Protein AF-A0A7R9VY16-F1 (afdb_monomer)

Solvent-accessible surface area (backbone atoms only — not comparable to full-atom values): 10369 Å² total; per-residue (Å²): 112,53,30,50,48,57,50,34,57,75,67,71,52,94,57,66,56,43,22,39,55,53,86,54,72,42,82,43,50,56,88,48,49,35,37,32,33,41,76,88,66,51,77,33,54,43,66,61,25,30,58,76,68,72,46,71,85,66,55,75,41,74,51,47,51,90,80,44,61,91,64,47,48,46,27,39,50,54,93,53,55,78,45,71,41,63,82,95,63,59,70,49,73,45,72,70,75,88,65,78,93,80,76,85,84,81,79,77,85,83,84,85,81,87,88,83,85,88,82,87,88,86,84,88,83,88,88,87,82,88,78,88,80,85,89,79,89,79,91,84,93,81,92,78,90,83,82,92,80,86,87,132

Structure (mmCIF, N/CA/C/O backbone):
data_AF-A0A7R9VY16-F1
#
_entry.id   AF-A0A7R9VY16-F1
#
loop_
_atom_site.group_PDB
_atom_site.id
_atom_site.type_symbol
_atom_site.label_atom_id
_atom_site.label_alt_id
_atom_site.label_comp_id
_atom_site.label_asym_id
_atom_site.label_entity_id
_atom_site.label_seq_id
_atom_site.pdbx_PDB_ins_code
_atom_site.Cartn_x
_atom_site.Cartn_y
_atom_site.Cartn_z
_atom_site.occupancy
_atom_site.B_iso_or_equiv
_atom_site.auth_seq_id
_atom_site.auth_comp_id
_atom_site.auth_asym_id
_atom_site.auth_atom_id
_atom_site.pdbx_PDB_model_num
ATOM 1 N N . SER A 1 1 ? 14.116 -11.977 -2.727 1.00 79.44 1 SER A N 1
ATOM 2 C CA . SER A 1 1 ? 13.185 -10.830 -2.652 1.00 79.44 1 SER A CA 1
ATOM 3 C C . SER A 1 1 ? 13.727 -9.735 -3.546 1.00 79.44 1 SER A C 1
ATOM 5 O O . SER A 1 1 ? 14.930 -9.515 -3.485 1.00 79.44 1 SER A O 1
ATOM 7 N N . LYS A 1 2 ? 12.895 -9.083 -4.360 1.00 89.44 2 LYS A N 1
ATOM 8 C CA . LYS A 1 2 ? 13.315 -7.907 -5.141 1.00 89.44 2 LYS A CA 1
ATOM 9 C C . LYS A 1 2 ? 13.153 -6.645 -4.289 1.00 89.44 2 LYS A C 1
ATOM 11 O O . LYS A 1 2 ? 12.321 -6.631 -3.374 1.00 89.44 2 LYS A O 1
ATOM 16 N N . THR A 1 3 ? 13.964 -5.623 -4.531 1.00 92.69 3 THR A N 1
ATOM 17 C CA . THR A 1 3 ? 13.747 -4.306 -3.922 1.00 92.69 3 THR A CA 1
ATOM 18 C C . THR A 1 3 ? 12.708 -3.520 -4.712 1.00 92.69 3 THR A C 1
ATOM 20 O O . THR A 1 3 ? 12.410 -3.843 -5.862 1.00 92.69 3 THR A O 1
ATOM 23 N N . ILE A 1 4 ? 12.153 -2.472 -4.104 1.00 90.00 4 ILE A N 1
ATOM 24 C CA . ILE A 1 4 ? 11.266 -1.539 -4.809 1.00 90.00 4 ILE A CA 1
ATOM 25 C C . ILE A 1 4 ? 11.963 -0.948 -6.041 1.00 90.00 4 ILE A C 1
ATOM 27 O O . ILE A 1 4 ? 11.341 -0.860 -7.098 1.00 90.00 4 ILE A O 1
ATOM 31 N N . ARG A 1 5 ? 13.252 -0.598 -5.927 1.00 89.19 5 ARG A N 1
ATOM 32 C CA . ARG A 1 5 ? 14.052 -0.091 -7.050 1.00 89.19 5 ARG A CA 1
ATOM 33 C C . ARG A 1 5 ? 14.112 -1.089 -8.207 1.00 89.19 5 ARG A C 1
ATOM 35 O O . ARG A 1 5 ? 13.845 -0.701 -9.337 1.00 89.19 5 ARG A O 1
ATOM 42 N N . ASP A 1 6 ? 14.400 -2.359 -7.925 1.00 90.69 6 ASP A N 1
ATOM 43 C CA . ASP A 1 6 ? 14.498 -3.395 -8.966 1.00 90.69 6 ASP A CA 1
ATOM 44 C C . ASP A 1 6 ? 13.168 -3.580 -9.703 1.00 90.69 6 ASP A C 1
ATOM 46 O O . ASP A 1 6 ? 13.143 -3.789 -10.913 1.00 90.69 6 ASP A O 1
ATOM 50 N N . ILE A 1 7 ? 12.049 -3.497 -8.973 1.00 89.38 7 ILE A N 1
ATOM 51 C CA . ILE A 1 7 ? 10.715 -3.645 -9.563 1.00 89.38 7 ILE A CA 1
ATOM 52 C C . ILE A 1 7 ? 10.361 -2.416 -10.410 1.00 89.38 7 ILE A C 1
ATOM 54 O O . ILE A 1 7 ? 9.837 -2.571 -11.509 1.00 89.38 7 ILE A O 1
ATOM 58 N N . ALA A 1 8 ? 10.677 -1.207 -9.939 1.00 86.12 8 ALA A N 1
ATOM 59 C CA . ALA A 1 8 ? 10.456 0.026 -10.694 1.00 86.12 8 ALA A CA 1
ATOM 60 C C . ALA A 1 8 ? 11.260 0.058 -12.008 1.00 86.12 8 ALA A C 1
ATOM 62 O O . ALA A 1 8 ? 10.713 0.415 -13.051 1.00 86.12 8 ALA A O 1
ATOM 63 N N . LEU A 1 9 ? 12.527 -0.376 -11.969 1.00 87.38 9 LEU A N 1
ATOM 64 C CA . LEU A 1 9 ? 13.374 -0.502 -13.159 1.00 87.38 9 LEU A CA 1
ATOM 65 C C . LEU A 1 9 ? 12.824 -1.546 -14.137 1.00 87.38 9 LEU A C 1
ATOM 67 O O . LEU A 1 9 ? 12.724 -1.268 -15.328 1.00 87.38 9 LEU A O 1
ATOM 71 N N . ALA A 1 10 ? 12.397 -2.711 -13.642 1.00 87.88 10 ALA A N 1
ATOM 72 C CA . ALA A 1 10 ? 11.794 -3.750 -14.479 1.00 87.88 10 ALA A CA 1
ATOM 73 C C . ALA A 1 10 ? 10.470 -3.308 -15.130 1.00 87.88 10 ALA A C 1
ATOM 75 O O . ALA A 1 10 ? 10.126 -3.790 -16.204 1.00 87.88 10 ALA A O 1
ATOM 76 N N . ALA A 1 11 ? 9.737 -2.385 -14.501 1.00 85.12 11 ALA A N 1
ATOM 77 C CA . ALA A 1 11 ? 8.520 -1.790 -15.052 1.00 85.12 11 ALA A CA 1
ATOM 78 C C . ALA A 1 11 ? 8.791 -0.614 -16.018 1.00 85.12 11 ALA A C 1
ATOM 80 O O . ALA A 1 11 ? 7.838 -0.025 -16.530 1.00 85.12 11 ALA A O 1
ATOM 81 N N . ASN A 1 12 ? 10.063 -0.264 -16.247 1.00 84.19 12 ASN A N 1
ATOM 82 C CA . ASN A 1 12 ? 10.518 0.872 -17.048 1.00 84.19 12 ASN A CA 1
ATOM 83 C C . ASN A 1 12 ? 9.878 2.208 -16.630 1.00 84.19 12 ASN A C 1
ATOM 85 O O . ASN A 1 12 ? 9.282 2.926 -17.434 1.00 84.19 12 ASN A O 1
ATOM 89 N N . VAL A 1 13 ? 9.952 2.528 -15.334 1.00 77.38 13 VAL A N 1
ATOM 90 C CA . VAL A 1 13 ? 9.367 3.760 -14.800 1.00 77.38 13 VAL A CA 1
ATOM 91 C C . VAL A 1 13 ? 10.377 4.525 -13.941 1.00 77.38 13 VAL A C 1
ATOM 93 O O . VAL A 1 13 ? 10.748 4.088 -12.853 1.00 77.38 13 VAL A O 1
ATOM 96 N N . ALA A 1 14 ? 10.809 5.689 -14.434 1.00 64.25 14 ALA A N 1
ATOM 97 C CA . ALA A 1 14 ? 11.942 6.444 -13.890 1.00 64.25 14 ALA A CA 1
ATOM 98 C C . ALA A 1 14 ? 11.626 7.300 -12.644 1.00 64.25 14 ALA A C 1
ATOM 100 O O . ALA A 1 14 ? 12.517 7.543 -11.834 1.00 64.25 14 ALA A O 1
ATOM 101 N N . TYR A 1 15 ? 10.370 7.722 -12.452 1.00 64.12 15 TYR A N 1
ATOM 102 C CA . TYR A 1 15 ? 9.958 8.595 -11.344 1.00 64.12 15 TYR A CA 1
ATOM 103 C C . TYR A 1 15 ? 8.648 8.102 -10.745 1.00 64.12 15 TYR A C 1
ATOM 105 O O . TYR A 1 15 ? 7.587 8.166 -11.371 1.00 64.12 15 TYR A O 1
ATOM 113 N N . LEU A 1 16 ? 8.737 7.548 -9.538 1.00 77.94 16 LEU A N 1
ATOM 114 C CA . LEU A 1 16 ? 7.621 6.876 -8.894 1.00 77.94 16 LEU A CA 1
ATOM 115 C C . LEU A 1 16 ? 7.549 7.207 -7.419 1.00 77.94 16 LEU A C 1
ATOM 117 O O . LEU A 1 16 ? 8.560 7.231 -6.723 1.00 77.94 16 LEU A O 1
ATOM 121 N N . THR A 1 17 ? 6.320 7.338 -6.934 1.00 89.25 17 THR A N 1
ATOM 122 C CA . THR A 1 17 ? 6.037 7.144 -5.513 1.00 89.25 17 THR A CA 1
ATOM 123 C C . THR A 1 17 ? 5.578 5.697 -5.321 1.00 89.25 17 THR A C 1
ATOM 125 O O . THR A 1 17 ? 4.470 5.357 -5.748 1.00 89.25 17 THR A O 1
ATOM 128 N N . PRO A 1 18 ? 6.424 4.814 -4.760 1.00 92.56 18 PRO A N 1
ATOM 129 C CA . PRO A 1 18 ? 6.081 3.416 -4.552 1.00 92.56 18 PRO A CA 1
ATOM 130 C C . PRO A 1 18 ? 5.277 3.223 -3.266 1.00 92.56 18 PRO A C 1
ATOM 132 O O . PRO A 1 18 ? 5.600 3.787 -2.219 1.00 92.56 18 PRO A O 1
ATOM 135 N N . TYR A 1 19 ? 4.287 2.342 -3.324 1.00 95.31 19 TYR A N 1
ATOM 136 C CA . TYR A 1 19 ? 3.506 1.893 -2.180 1.00 95.31 19 TYR A CA 1
ATOM 137 C C . TYR A 1 19 ? 3.537 0.366 -2.133 1.00 95.31 19 TYR A C 1
ATOM 139 O O . TYR A 1 19 ? 3.395 -0.287 -3.165 1.00 95.31 19 TYR A O 1
ATOM 147 N N . TYR A 1 20 ? 3.727 -0.226 -0.958 1.00 95.12 20 TYR A N 1
ATOM 148 C CA . TYR A 1 20 ? 3.700 -1.685 -0.792 1.00 95.12 20 TYR A CA 1
ATOM 149 C C . TYR A 1 20 ? 2.471 -2.119 -0.009 1.00 95.12 20 TYR A C 1
ATOM 151 O O . TYR A 1 20 ? 2.018 -1.402 0.884 1.00 95.12 20 TYR A O 1
ATOM 159 N N . LEU A 1 21 ? 1.971 -3.311 -0.330 1.00 95.69 21 LEU A N 1
ATOM 160 C CA . LEU A 1 21 ? 0.875 -3.938 0.394 1.00 95.69 21 LEU A CA 1
ATOM 161 C C . LEU A 1 21 ? 1.288 -4.244 1.841 1.00 95.69 21 LEU A C 1
ATOM 163 O O . LEU A 1 21 ? 2.342 -4.837 2.101 1.00 95.69 21 LEU A O 1
ATOM 167 N N . VAL A 1 22 ? 0.437 -3.859 2.786 1.00 95.44 22 VAL A N 1
ATOM 168 C CA . VAL A 1 22 ? 0.602 -4.149 4.209 1.00 95.44 22 VAL A CA 1
ATOM 169 C C . VAL A 1 22 ? 0.153 -5.585 4.472 1.00 95.44 22 VAL A C 1
ATOM 171 O O . VAL A 1 22 ? -1.025 -5.863 4.633 1.00 95.44 22 VAL A O 1
ATOM 174 N N . VAL A 1 23 ? 1.108 -6.515 4.511 1.00 93.88 23 VAL A N 1
ATOM 175 C CA . VAL A 1 23 ? 0.850 -7.951 4.769 1.00 93.88 23 VAL A CA 1
ATOM 176 C C . VAL A 1 23 ? 0.991 -8.346 6.242 1.00 93.88 23 VAL A C 1
ATOM 178 O O . VAL A 1 23 ? 0.611 -9.438 6.652 1.00 93.88 23 VAL A O 1
ATOM 181 N N . LYS A 1 24 ? 1.590 -7.474 7.052 1.00 93.38 24 LYS A N 1
ATOM 182 C CA . LYS A 1 24 ? 1.775 -7.645 8.497 1.00 93.38 24 LYS A CA 1
ATOM 183 C C . LYS A 1 24 ? 1.495 -6.317 9.178 1.00 93.38 24 LYS A C 1
ATOM 185 O O . LYS A 1 24 ? 1.589 -5.273 8.537 1.00 93.38 24 LYS A O 1
ATOM 190 N N . LYS A 1 25 ? 1.212 -6.363 10.480 1.00 95.94 25 LYS A N 1
ATOM 191 C CA . LYS A 1 25 ? 1.011 -5.162 11.289 1.00 95.94 25 LYS A CA 1
ATOM 192 C C . LYS A 1 25 ? 2.181 -4.192 11.123 1.00 95.94 25 LYS A C 1
ATOM 194 O O . LYS A 1 25 ? 3.335 -4.564 11.340 1.00 95.94 25 LYS A O 1
ATOM 199 N N . GLU A 1 26 ? 1.880 -2.951 10.758 1.00 94.50 26 GLU A N 1
ATOM 200 C CA . GLU A 1 26 ? 2.883 -1.926 10.483 1.00 94.50 26 GLU A CA 1
ATOM 201 C C . GLU A 1 26 ? 2.572 -0.620 11.221 1.00 94.50 26 GLU A C 1
ATOM 203 O O . GLU A 1 26 ? 1.417 -0.219 11.351 1.00 94.50 26 GLU A O 1
ATOM 208 N N . ASN A 1 27 ? 3.618 0.055 11.708 1.00 95.50 27 ASN A N 1
ATOM 209 C CA . ASN A 1 27 ? 3.519 1.408 12.247 1.00 95.50 27 ASN A CA 1
ATOM 210 C C . ASN A 1 27 ? 3.753 2.438 11.138 1.00 95.50 27 ASN A C 1
ATOM 212 O O . ASN A 1 27 ? 4.824 2.494 10.529 1.00 95.50 27 ASN A O 1
ATOM 216 N N . VAL A 1 28 ? 2.756 3.285 10.918 1.00 94.88 28 VAL A N 1
ATOM 217 C CA . VAL A 1 28 ? 2.723 4.294 9.865 1.00 94.88 28 VAL A CA 1
ATOM 218 C C . VAL A 1 28 ? 2.776 5.682 10.499 1.00 94.88 28 VAL A C 1
ATOM 220 O O . VAL A 1 28 ? 2.013 6.014 11.405 1.00 94.88 28 VAL A O 1
ATOM 223 N N . SER A 1 29 ? 3.724 6.495 10.035 1.00 94.31 29 SER A N 1
ATOM 224 C CA . SER A 1 29 ? 3.849 7.899 10.437 1.00 94.31 29 SER A CA 1
ATOM 225 C C . SER A 1 29 ? 2.775 8.752 9.760 1.00 94.31 29 SER A C 1
ATOM 227 O O . SER A 1 29 ? 2.340 8.441 8.654 1.00 94.31 29 SER A O 1
ATOM 229 N N . GLU A 1 30 ? 2.395 9.875 10.365 1.00 92.88 30 GLU A N 1
ATOM 230 C CA . GLU A 1 30 ? 1.529 10.887 9.742 1.00 92.88 30 GLU A CA 1
ATOM 231 C C . GLU A 1 30 ? 2.049 11.389 8.388 1.00 92.88 30 GLU A C 1
ATOM 233 O O . GLU A 1 30 ? 1.262 11.671 7.496 1.00 92.88 30 GLU A O 1
ATOM 238 N N . LYS A 1 31 ? 3.374 11.414 8.207 1.00 92.62 31 LYS A N 1
ATOM 239 C CA . LYS A 1 31 ? 4.019 11.884 6.972 1.00 92.62 31 LYS A CA 1
ATOM 240 C C . LYS A 1 31 ? 3.905 10.902 5.809 1.00 92.62 31 LYS A C 1
ATOM 242 O O . LYS A 1 31 ? 4.189 11.273 4.677 1.00 92.62 31 LYS A O 1
ATOM 247 N N . LYS A 1 32 ? 3.580 9.637 6.091 1.00 94.06 32 LYS A N 1
ATOM 248 C CA . LYS A 1 32 ? 3.421 8.624 5.052 1.00 94.06 32 LYS A CA 1
ATOM 249 C C . LYS A 1 32 ? 2.004 8.664 4.513 1.00 94.06 32 LYS A C 1
ATOM 251 O O . LYS A 1 32 ? 1.032 8.667 5.278 1.00 94.06 32 LYS A O 1
ATOM 256 N N . ASP A 1 33 ? 1.922 8.613 3.198 1.00 94.94 33 ASP A N 1
ATOM 257 C CA . ASP A 1 33 ? 0.666 8.451 2.502 1.00 94.94 33 ASP A CA 1
ATOM 258 C C . ASP A 1 33 ? 0.187 6.989 2.542 1.00 94.94 33 ASP A C 1
ATOM 260 O O . ASP A 1 33 ? 0.986 6.043 2.581 1.00 94.94 33 ASP A O 1
ATOM 264 N N . VAL A 1 34 ? -1.133 6.818 2.571 1.00 96.25 34 VAL A N 1
ATOM 265 C CA . VAL A 1 34 ? -1.818 5.524 2.654 1.00 96.25 34 VAL A CA 1
ATOM 266 C C . VAL A 1 34 ? -2.816 5.456 1.514 1.00 96.25 34 VAL A C 1
ATOM 268 O O . VAL A 1 34 ? -3.521 6.427 1.247 1.00 96.25 34 VAL A O 1
ATOM 271 N N . VAL A 1 35 ? -2.869 4.309 0.851 1.00 97.50 35 VAL A N 1
ATOM 272 C CA . VAL A 1 35 ? -3.826 4.029 -0.214 1.00 97.50 35 VAL A CA 1
ATOM 273 C C . VAL A 1 35 ? -4.616 2.789 0.167 1.00 97.50 35 VAL A C 1
ATOM 275 O O . VAL A 1 35 ? -4.042 1.786 0.582 1.00 97.50 35 VAL A O 1
ATOM 278 N N . VAL A 1 36 ? -5.928 2.860 0.018 1.00 97.38 36 VAL A N 1
ATOM 279 C CA . VAL A 1 36 ? -6.843 1.735 0.178 1.00 97.38 36 VA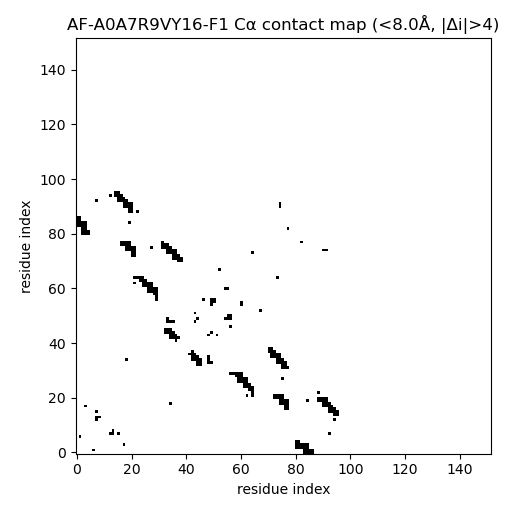L A CA 1
ATOM 280 C C . VAL A 1 36 ? -7.436 1.430 -1.187 1.00 97.38 36 VAL A C 1
ATOM 282 O O . VAL A 1 36 ? -7.879 2.343 -1.881 1.00 97.38 36 VAL A O 1
ATOM 285 N N . VAL A 1 37 ? -7.423 0.157 -1.563 1.00 97.12 37 VAL A N 1
ATOM 286 C CA . VAL A 1 37 ? -8.058 -0.348 -2.780 1.00 97.12 37 VAL A CA 1
ATOM 287 C C . VAL A 1 37 ? -9.139 -1.326 -2.359 1.00 97.12 37 VAL A C 1
ATOM 289 O O . VAL A 1 37 ? -8.845 -2.314 -1.686 1.00 97.12 37 VAL A O 1
ATOM 292 N N . THR A 1 38 ? -10.376 -1.019 -2.723 1.00 95.94 38 THR A N 1
ATOM 293 C CA . THR A 1 38 ? -11.531 -1.903 -2.510 1.00 95.94 38 THR A CA 1
ATOM 294 C C . THR A 1 38 ? -11.581 -2.997 -3.582 1.00 95.94 38 THR A C 1
ATOM 296 O O . THR A 1 38 ? -10.910 -2.899 -4.612 1.00 95.94 38 THR A O 1
ATOM 299 N N . ASP A 1 39 ? -12.387 -4.026 -3.351 1.00 93.44 39 ASP A N 1
ATOM 300 C CA . ASP A 1 39 ? -12.749 -5.075 -4.314 1.00 93.44 39 ASP A CA 1
ATOM 301 C C . ASP A 1 39 ? -13.205 -4.534 -5.672 1.00 93.44 39 ASP A C 1
ATOM 303 O O . ASP A 1 39 ? -12.780 -5.020 -6.718 1.00 93.44 39 ASP A O 1
ATOM 307 N N . ASN A 1 40 ? -13.997 -3.465 -5.647 1.00 92.88 40 ASN A N 1
ATOM 308 C CA . ASN A 1 40 ? -14.530 -2.789 -6.824 1.00 92.88 40 ASN A CA 1
ATOM 309 C C . ASN A 1 40 ? -13.461 -1.999 -7.604 1.00 92.88 40 ASN A C 1
ATOM 311 O O . ASN A 1 40 ? -13.756 -1.367 -8.615 1.00 92.88 40 ASN A O 1
ATOM 315 N N . GLY A 1 41 ? -12.211 -1.990 -7.128 1.00 92.62 41 GLY A N 1
ATOM 316 C CA . GLY A 1 41 ? -11.108 -1.251 -7.734 1.00 92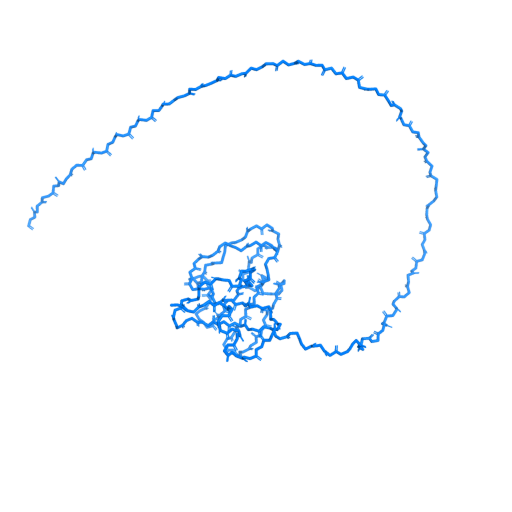.62 41 GLY A CA 1
ATOM 317 C C . GLY A 1 41 ? -11.089 0.238 -7.386 1.00 92.62 41 GLY A C 1
ATOM 318 O O . GLY A 1 41 ? -10.261 0.973 -7.923 1.00 92.62 41 GLY A O 1
ATOM 319 N N . THR A 1 42 ? -11.952 0.705 -6.476 1.00 95.19 42 THR A N 1
ATOM 320 C CA . THR A 1 42 ? -11.960 2.106 -6.031 1.00 95.19 42 THR A CA 1
ATOM 321 C C . THR A 1 42 ? -10.746 2.394 -5.156 1.00 95.19 42 THR A C 1
ATOM 323 O O . THR A 1 42 ? -10.471 1.662 -4.200 1.00 95.19 42 THR A O 1
ATOM 326 N N . PHE A 1 43 ? -10.051 3.492 -5.464 1.00 95.88 43 PHE A N 1
ATOM 327 C CA . PHE A 1 43 ? -8.885 3.969 -4.727 1.00 95.88 43 PHE A CA 1
ATOM 328 C C . PHE A 1 43 ? -9.269 5.098 -3.768 1.00 95.88 43 PHE A C 1
ATOM 330 O O . PHE A 1 43 ? -9.707 6.166 -4.193 1.00 95.88 43 PHE A O 1
ATOM 337 N N . HIS A 1 44 ? -9.001 4.910 -2.479 1.00 95.81 44 HIS A N 1
ATOM 338 C CA . HIS A 1 44 ? -8.959 5.995 -1.502 1.00 95.81 44 HIS A CA 1
ATOM 339 C C . HIS A 1 44 ? -7.501 6.298 -1.172 1.00 95.81 44 HIS A C 1
ATOM 341 O O . HIS A 1 44 ? -6.707 5.383 -0.971 1.00 95.81 44 HIS A O 1
ATOM 347 N N . GLN A 1 45 ? -7.131 7.573 -1.086 1.00 95.44 45 GLN A N 1
ATOM 348 C CA . GLN A 1 45 ? -5.763 7.993 -0.781 1.00 95.44 45 GLN A CA 1
ATOM 349 C C . GLN A 1 45 ? -5.748 9.044 0.329 1.00 95.44 45 GLN A C 1
ATOM 351 O O . GLN A 1 45 ? -6.664 9.856 0.424 1.00 95.44 45 GLN A O 1
ATOM 356 N N . GLY A 1 46 ? -4.690 9.070 1.140 1.00 93.81 46 GLY A N 1
ATOM 357 C CA . GLY A 1 46 ? -4.412 10.163 2.064 1.00 93.81 46 GLY A CA 1
ATOM 358 C C . GLY A 1 46 ? -5.426 10.214 3.199 1.00 93.81 46 GLY A C 1
ATOM 359 O O . GLY A 1 46 ? -5.637 9.217 3.891 1.00 93.81 46 GLY A O 1
ATOM 360 N N . LYS A 1 47 ? -6.053 11.378 3.410 1.00 94.12 47 LYS A N 1
ATOM 361 C CA . LYS A 1 47 ? -7.059 11.550 4.468 1.00 94.12 47 LYS A CA 1
ATOM 362 C C . LYS A 1 47 ? -8.266 10.607 4.280 1.00 94.12 47 LYS A C 1
ATOM 364 O O . LYS A 1 47 ? -8.522 9.859 5.216 1.00 94.12 47 LYS A O 1
ATOM 369 N N . PRO A 1 48 ? -8.922 10.528 3.104 1.00 95.44 48 PRO A N 1
ATOM 370 C CA . PRO A 1 48 ? -9.972 9.536 2.847 1.00 95.44 48 PRO A CA 1
ATOM 371 C C . PRO A 1 48 ? -9.584 8.090 3.180 1.00 95.44 48 PRO A C 1
ATOM 373 O O . PRO A 1 48 ? -10.370 7.370 3.783 1.00 95.44 48 PRO A O 1
ATOM 376 N N . ALA A 1 49 ? -8.363 7.664 2.839 1.00 96.00 49 ALA A N 1
ATOM 377 C CA . ALA A 1 49 ? -7.879 6.318 3.163 1.00 96.00 49 ALA A CA 1
ATOM 378 C C . ALA A 1 49 ? -7.712 6.103 4.674 1.00 96.00 49 ALA A C 1
ATOM 380 O O . ALA A 1 49 ? -8.014 5.031 5.194 1.00 96.00 49 ALA A O 1
ATOM 381 N N . ARG A 1 50 ? -7.219 7.122 5.389 1.00 95.38 50 ARG A N 1
ATOM 382 C CA . ARG A 1 50 ? -7.089 7.079 6.850 1.00 95.38 50 ARG A CA 1
ATOM 383 C C . ARG A 1 50 ? -8.448 7.040 7.530 1.00 95.38 50 ARG A C 1
ATOM 385 O O . ARG A 1 50 ? -8.616 6.230 8.434 1.00 95.38 50 ARG A O 1
ATOM 392 N N . ASP A 1 51 ? -9.389 7.857 7.071 1.00 94.62 51 ASP A N 1
ATOM 393 C CA . ASP A 1 51 ? -10.754 7.892 7.593 1.00 94.62 51 ASP A CA 1
ATOM 394 C C . ASP A 1 51 ? -11.454 6.541 7.356 1.00 94.62 51 ASP A C 1
ATOM 396 O O . ASP A 1 51 ? -12.029 5.988 8.289 1.00 94.62 51 ASP A O 1
ATOM 400 N N . PHE A 1 52 ? -11.305 5.954 6.159 1.00 94.25 52 PHE A N 1
ATOM 401 C CA . PHE A 1 52 ? -11.830 4.623 5.819 1.00 94.25 52 PHE A CA 1
ATOM 402 C C . PHE A 1 52 ? -11.324 3.530 6.772 1.00 94.25 52 PHE A C 1
ATOM 404 O O . PHE A 1 52 ? -12.062 2.632 7.159 1.00 94.25 52 PHE A O 1
ATOM 411 N N . LEU A 1 53 ? -10.057 3.618 7.180 1.00 94.25 53 LEU A N 1
ATOM 412 C CA . LEU A 1 53 ? -9.427 2.673 8.103 1.00 94.25 53 LEU A CA 1
ATOM 413 C C . LEU A 1 53 ? -9.621 3.042 9.588 1.00 94.25 53 LEU A C 1
ATOM 415 O O . LEU A 1 53 ? -9.050 2.377 10.454 1.00 94.25 53 LEU A O 1
ATOM 419 N N . GLY A 1 54 ? -10.351 4.119 9.905 1.00 93.62 54 GLY A N 1
ATOM 420 C CA . GLY A 1 54 ? -10.515 4.615 11.276 1.00 93.62 54 GLY A CA 1
ATOM 421 C C . GLY A 1 54 ? -9.204 5.071 11.935 1.00 93.62 54 GLY A C 1
ATOM 422 O O . GLY A 1 54 ? -9.046 5.001 13.155 1.00 93.62 54 GLY A O 1
ATOM 423 N N . LEU A 1 55 ? -8.218 5.497 11.141 1.00 92.75 55 LEU A N 1
ATOM 424 C CA . LEU A 1 55 ? -6.898 5.906 11.619 1.00 92.75 55 LEU A CA 1
ATOM 425 C C . LEU A 1 55 ? -6.887 7.379 12.032 1.00 92.75 55 LEU A C 1
ATOM 427 O O . LEU A 1 55 ? -7.512 8.237 11.416 1.00 92.75 55 LEU A O 1
ATOM 431 N N . LYS A 1 56 ? -6.068 7.702 13.036 1.00 90.62 56 LYS A N 1
ATOM 432 C CA . LYS A 1 56 ? -5.852 9.090 13.460 1.00 90.62 56 LYS A CA 1
ATOM 433 C C . LYS A 1 56 ? -5.168 9.905 12.354 1.00 90.62 56 LYS A C 1
ATOM 435 O O . LYS A 1 56 ? -4.188 9.467 11.742 1.00 90.62 56 LYS A O 1
ATOM 440 N N . SER A 1 57 ? -5.630 11.139 12.164 1.00 85.50 57 SER A N 1
ATOM 441 C CA . SER A 1 57 ? -5.050 12.080 11.194 1.00 85.50 57 SER A CA 1
ATOM 442 C C . SER A 1 57 ? -3.657 12.575 11.591 1.00 85.50 57 SER A C 1
ATOM 444 O O . SER A 1 57 ? -2.878 12.946 10.719 1.00 85.50 57 SER A O 1
ATOM 446 N N . LYS A 1 58 ? -3.335 12.573 12.892 1.00 88.69 58 LYS A N 1
ATOM 447 C CA . LYS A 1 58 ? -2.055 13.038 13.449 1.00 88.69 58 LYS A CA 1
ATOM 448 C C . LYS A 1 58 ? -1.363 11.941 14.254 1.00 88.69 58 LYS A C 1
ATOM 450 O O . LYS A 1 58 ? -2.021 11.102 14.872 1.00 88.69 58 LYS A O 1
ATOM 455 N N . GLY A 1 59 ? -0.035 11.996 14.285 1.00 91.12 59 GLY A N 1
ATOM 456 C CA . GLY A 1 59 ? 0.817 11.072 15.024 1.00 91.12 59 GLY A CA 1
ATOM 457 C C . GLY A 1 59 ? 1.061 9.734 14.321 1.00 91.12 59 GLY A C 1
ATOM 458 O O . GLY A 1 59 ? 0.737 9.524 13.150 1.00 91.12 59 GLY A O 1
ATOM 459 N N . LYS A 1 60 ? 1.698 8.814 15.052 1.00 92.81 60 LYS A N 1
ATOM 460 C CA . LYS A 1 60 ? 1.940 7.443 14.585 1.00 92.81 60 LYS A CA 1
ATOM 461 C C . LYS A 1 60 ? 0.675 6.614 14.792 1.00 92.81 60 LYS A C 1
ATOM 463 O O . LYS A 1 60 ? 0.091 6.641 15.872 1.00 92.81 60 LYS A O 1
ATOM 468 N N . THR A 1 61 ? 0.294 5.852 13.778 1.00 94.75 61 THR A N 1
ATOM 469 C CA . THR A 1 61 ? -0.817 4.899 13.847 1.00 94.75 61 THR A CA 1
ATOM 470 C C . THR A 1 61 ? -0.339 3.513 13.437 1.00 94.75 61 THR A C 1
ATOM 472 O O . THR A 1 61 ? 0.666 3.386 12.738 1.00 94.75 61 THR A O 1
ATOM 475 N N . SER A 1 62 ? -1.038 2.469 13.873 1.00 95.94 62 SER A N 1
ATOM 476 C CA . SER A 1 62 ? -0.739 1.101 13.459 1.00 95.94 62 SER A CA 1
ATOM 477 C C . SER A 1 62 ? -1.840 0.589 12.546 1.00 95.94 62 SER A C 1
ATOM 479 O O . SER A 1 62 ? -3.015 0.669 12.892 1.00 95.94 62 SER A O 1
ATOM 481 N N . ILE A 1 63 ? -1.442 0.056 11.395 1.00 96.12 63 ILE A N 1
ATOM 482 C CA . ILE A 1 63 ? -2.328 -0.653 10.477 1.00 96.12 63 ILE A CA 1
ATOM 483 C C . ILE A 1 63 ? -2.132 -2.138 10.740 1.00 96.12 63 ILE A C 1
ATOM 485 O O . ILE A 1 63 ? -1.013 -2.642 10.627 1.00 96.12 63 ILE A O 1
ATOM 489 N N . ASP A 1 64 ? -3.207 -2.823 11.112 1.00 95.44 64 ASP A N 1
ATOM 490 C CA . ASP A 1 64 ? -3.226 -4.271 11.268 1.00 95.44 64 ASP A CA 1
ATOM 491 C C . ASP A 1 64 ? -4.097 -4.863 10.157 1.00 95.44 64 ASP A C 1
ATOM 493 O O . ASP A 1 64 ? -5.311 -4.658 10.193 1.00 95.44 64 ASP A O 1
ATOM 497 N N . PRO A 1 65 ? -3.518 -5.566 9.167 1.00 92.62 65 PRO A N 1
ATOM 498 C CA . PRO A 1 65 ? -4.291 -6.104 8.053 1.00 92.62 65 PRO A CA 1
ATOM 499 C C . PRO A 1 65 ? -5.357 -7.106 8.508 1.00 92.62 65 PRO A C 1
ATOM 501 O O . PRO A 1 65 ? -6.355 -7.253 7.826 1.00 92.62 65 PRO A O 1
ATOM 504 N N . LYS A 1 66 ? -5.213 -7.723 9.692 1.00 93.75 66 LYS A N 1
ATOM 505 C CA . LYS A 1 66 ? -6.230 -8.625 10.262 1.00 93.75 66 LYS A CA 1
ATOM 506 C C . LYS A 1 66 ? -7.509 -7.919 10.724 1.00 93.75 66 LYS A C 1
ATOM 508 O O . LYS A 1 66 ? -8.478 -8.584 11.061 1.00 93.75 66 LYS A O 1
ATOM 513 N N . LYS A 1 67 ? -7.477 -6.590 10.855 1.00 92.69 67 LYS A N 1
ATOM 514 C CA . LYS A 1 67 ? -8.630 -5.765 11.254 1.00 92.69 67 LYS A CA 1
ATOM 515 C C . LYS A 1 67 ? -9.284 -5.060 10.070 1.00 92.69 67 LYS A C 1
ATOM 517 O O . LYS A 1 67 ? -10.243 -4.320 10.260 1.00 92.69 67 LYS A O 1
ATOM 522 N N . VAL A 1 68 ? -8.716 -5.226 8.883 1.00 93.00 68 VAL A N 1
ATOM 523 C CA . VAL A 1 68 ? -9.246 -4.690 7.636 1.00 93.00 68 VAL A CA 1
ATOM 524 C C . VAL A 1 68 ? -10.086 -5.792 6.996 1.00 93.00 68 VAL A C 1
ATOM 526 O O . VAL A 1 68 ? -9.775 -6.965 7.176 1.00 93.00 68 VAL A O 1
ATOM 529 N N . ALA A 1 69 ? -11.158 -5.425 6.293 1.00 92.31 69 ALA A N 1
ATOM 530 C CA . ALA A 1 69 ? -11.949 -6.391 5.534 1.00 92.31 69 ALA A CA 1
ATOM 531 C C . ALA A 1 69 ? -11.062 -7.141 4.523 1.00 92.31 69 ALA A C 1
ATOM 533 O O . ALA A 1 69 ? -10.188 -6.529 3.907 1.00 92.31 69 ALA A O 1
ATOM 534 N N . ASP A 1 70 ? -11.301 -8.441 4.341 1.00 89.69 70 ASP A N 1
ATOM 535 C CA . ASP A 1 70 ? -10.454 -9.315 3.511 1.00 89.69 70 ASP A CA 1
ATOM 536 C C . ASP A 1 70 ? -10.389 -8.865 2.040 1.00 89.69 70 ASP A C 1
ATOM 538 O O . ASP A 1 70 ? -9.367 -9.014 1.365 1.00 89.69 70 ASP A O 1
ATOM 542 N N . ASP A 1 71 ? -11.457 -8.221 1.578 1.00 93.00 71 ASP A N 1
ATOM 543 C CA . ASP A 1 71 ? -11.620 -7.700 0.222 1.00 93.00 71 ASP A CA 1
ATOM 544 C C . ASP A 1 71 ? -10.937 -6.339 -0.002 1.00 93.00 71 ASP A C 1
ATOM 546 O O . ASP A 1 71 ? -10.928 -5.790 -1.106 1.00 93.00 71 ASP A O 1
ATOM 550 N N . VAL A 1 72 ? -10.331 -5.775 1.046 1.00 95.56 72 VAL A N 1
ATOM 551 C CA . VAL A 1 72 ? -9.711 -4.454 1.021 1.00 95.56 72 VAL A CA 1
ATOM 552 C C . VAL A 1 72 ? -8.194 -4.570 1.134 1.00 95.56 72 VAL A C 1
ATOM 554 O O . VAL A 1 72 ? -7.628 -5.081 2.099 1.00 95.56 72 VAL A O 1
ATOM 557 N N . LYS A 1 73 ? -7.492 -3.998 0.155 1.00 96.44 73 LYS A N 1
ATOM 558 C CA . LYS A 1 73 ? -6.027 -3.978 0.109 1.00 96.44 73 LYS A CA 1
ATOM 559 C C . LYS A 1 73 ? -5.502 -2.632 0.583 1.00 96.44 73 LYS A C 1
ATOM 561 O O . LYS A 1 73 ? -5.822 -1.590 0.013 1.00 96.44 73 LYS A O 1
ATOM 566 N N . VAL A 1 74 ? -4.632 -2.653 1.590 1.00 97.06 74 VAL A N 1
ATOM 567 C CA . VAL A 1 74 ? -4.016 -1.439 2.145 1.00 97.06 74 VAL A CA 1
ATOM 568 C C . VAL A 1 74 ? -2.562 -1.334 1.726 1.00 97.06 74 VAL A C 1
ATOM 570 O O . VAL A 1 74 ? -1.756 -2.228 1.978 1.00 97.06 74 VAL A O 1
ATOM 573 N N . PHE A 1 75 ? -2.204 -0.201 1.139 1.00 97.06 75 PHE A N 1
ATOM 574 C CA . PHE A 1 75 ? -0.862 0.105 0.681 1.00 97.06 75 PHE A CA 1
ATOM 575 C C . PHE A 1 75 ? -0.296 1.306 1.433 1.00 97.06 75 PHE A C 1
ATOM 577 O O . PHE A 1 75 ? -0.977 2.306 1.658 1.00 97.06 75 PHE A O 1
ATOM 584 N N . VAL A 1 76 ? 0.981 1.227 1.795 1.00 96.50 76 VAL A N 1
ATOM 585 C CA . VAL A 1 76 ? 1.696 2.303 2.493 1.00 96.50 76 VAL A CA 1
ATOM 586 C C . VAL A 1 76 ? 2.835 2.800 1.623 1.00 96.50 76 VAL A C 1
ATOM 588 O O . VAL A 1 76 ? 3.584 2.004 1.052 1.00 96.50 76 VAL A O 1
ATOM 591 N N . GLN A 1 77 ? 2.986 4.122 1.549 1.00 95.69 77 GLN A N 1
ATOM 592 C CA . GLN A 1 77 ? 4.086 4.755 0.837 1.00 95.69 77 GLN A CA 1
ATOM 593 C C . GLN A 1 77 ? 5.435 4.301 1.408 1.00 95.69 77 GLN A C 1
ATOM 595 O O . GLN A 1 77 ? 5.712 4.421 2.611 1.00 95.69 77 GLN A O 1
ATOM 600 N N . SER A 1 78 ? 6.318 3.827 0.531 1.00 93.44 78 SER A N 1
ATOM 601 C CA . SER A 1 78 ? 7.714 3.608 0.888 1.00 93.44 78 SER A CA 1
ATOM 602 C C . SER A 1 78 ? 8.5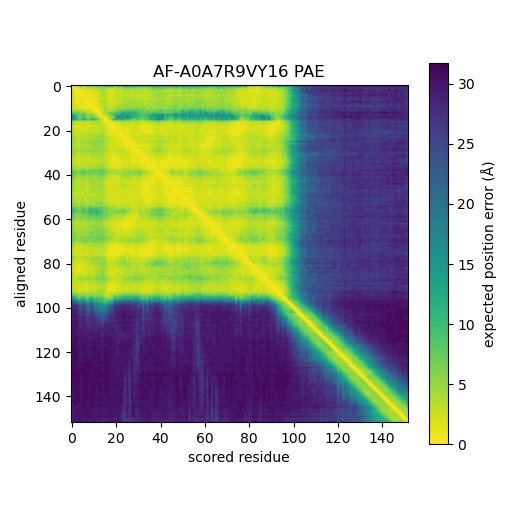11 4.889 0.711 1.00 93.44 78 SER A C 1
ATOM 604 O O . SER A 1 78 ? 8.506 5.500 -0.351 1.00 93.44 78 SER A O 1
ATOM 606 N N . THR A 1 79 ? 9.269 5.244 1.742 1.00 90.38 79 THR A N 1
ATOM 607 C CA . THR A 1 79 ? 10.304 6.283 1.679 1.00 90.38 79 THR A CA 1
ATOM 608 C C . THR A 1 79 ? 11.690 5.699 1.384 1.00 90.38 79 THR A C 1
ATOM 610 O O . THR A 1 79 ? 12.664 6.438 1.303 1.00 90.38 79 THR A O 1
ATOM 613 N N . SER A 1 80 ? 11.806 4.370 1.251 1.00 89.75 80 SER A N 1
ATOM 614 C CA . SER A 1 80 ? 13.069 3.674 0.991 1.00 89.75 80 SER A CA 1
ATOM 615 C C . SER A 1 80 ? 12.994 2.866 -0.300 1.00 89.75 80 SER A C 1
ATOM 617 O O . SER A 1 80 ? 12.175 1.952 -0.432 1.00 89.75 80 SER A O 1
ATOM 619 N N . HIS A 1 81 ? 13.897 3.173 -1.228 1.00 86.25 81 HIS A N 1
ATOM 620 C CA . HIS A 1 81 ? 14.053 2.474 -2.505 1.00 86.25 81 HIS A CA 1
ATOM 621 C C . HIS A 1 81 ? 14.597 1.044 -2.331 1.00 86.25 81 HIS A C 1
ATOM 623 O O . HIS A 1 81 ? 14.244 0.142 -3.090 1.00 86.25 81 HIS A O 1
ATOM 629 N N . ASN A 1 82 ? 15.400 0.813 -1.287 1.00 90.19 82 ASN A N 1
ATOM 630 C CA . ASN A 1 82 ? 16.045 -0.474 -1.006 1.00 90.19 82 ASN A CA 1
ATOM 631 C C . ASN A 1 82 ? 15.173 -1.399 -0.141 1.00 90.19 82 ASN A C 1
ATOM 633 O O . ASN A 1 82 ? 15.630 -2.457 0.299 1.00 90.19 82 ASN A O 1
ATOM 637 N N . ARG A 1 83 ? 13.912 -1.028 0.124 1.00 89.75 83 ARG A N 1
ATOM 638 C CA . ARG A 1 83 ? 12.995 -1.889 0.873 1.00 89.75 83 ARG A CA 1
ATOM 639 C C . ARG A 1 83 ? 12.762 -3.182 0.094 1.00 89.75 83 ARG A C 1
ATOM 641 O O . ARG A 1 83 ? 12.341 -3.159 -1.062 1.00 89.75 83 ARG A O 1
ATOM 648 N N . LYS A 1 84 ? 13.036 -4.315 0.742 1.00 92.44 84 LYS A N 1
ATOM 649 C CA . LYS A 1 84 ? 12.774 -5.649 0.196 1.00 92.44 84 LYS A CA 1
ATOM 650 C C . LYS A 1 84 ? 11.275 -5.919 0.228 1.00 92.44 84 LYS A C 1
ATOM 652 O O . LYS A 1 84 ? 10.658 -5.829 1.288 1.00 92.44 84 LYS A O 1
ATOM 657 N N . ILE A 1 85 ? 10.712 -6.283 -0.918 1.00 90.94 85 ILE A N 1
ATOM 658 C CA . ILE A 1 85 ? 9.314 -6.691 -1.027 1.00 90.94 85 ILE A CA 1
ATOM 659 C C . ILE A 1 85 ? 9.234 -8.221 -0.912 1.00 90.94 85 ILE A C 1
ATOM 661 O O . ILE A 1 85 ? 10.010 -8.926 -1.579 1.00 90.94 85 ILE A O 1
ATOM 665 N N . PRO A 1 86 ? 8.350 -8.762 -0.049 1.00 90.31 86 PRO A N 1
ATOM 666 C CA . PRO A 1 86 ? 8.108 -10.200 0.026 1.00 90.31 86 PRO A CA 1
ATOM 667 C C . PRO A 1 86 ? 7.702 -10.773 -1.336 1.00 90.31 86 PRO A C 1
ATOM 669 O O . PRO A 1 86 ? 6.999 -10.121 -2.108 1.00 90.31 86 PRO A O 1
ATOM 672 N N . LYS A 1 87 ? 8.139 -12.003 -1.638 1.00 89.12 87 LYS A N 1
ATOM 673 C CA . LYS A 1 87 ? 7.695 -12.705 -2.853 1.00 89.12 87 LYS A CA 1
ATOM 674 C C . LYS A 1 87 ? 6.170 -12.886 -2.797 1.00 89.12 87 LYS A C 1
ATOM 676 O O . LYS A 1 87 ? 5.645 -13.174 -1.728 1.00 89.12 87 LYS A O 1
ATOM 681 N N . GLY A 1 88 ? 5.489 -12.696 -3.927 1.00 88.19 88 GLY A N 1
ATOM 682 C CA . GLY A 1 88 ? 4.026 -12.799 -4.021 1.00 88.19 88 GLY A CA 1
ATOM 683 C C . GLY A 1 88 ? 3.246 -11.600 -3.465 1.00 88.19 88 GLY A C 1
ATOM 684 O O . GLY A 1 88 ? 2.025 -11.604 -3.532 1.00 88.19 88 GLY A O 1
ATOM 685 N N . SER A 1 89 ? 3.918 -10.570 -2.935 1.00 91.56 89 SER A N 1
ATOM 686 C CA . SER A 1 89 ? 3.248 -9.340 -2.499 1.00 91.56 89 SER A CA 1
ATOM 687 C C . SER A 1 89 ? 3.023 -8.373 -3.662 1.00 91.56 89 SER A C 1
ATOM 689 O O . SER A 1 89 ? 3.729 -8.410 -4.672 1.00 91.56 89 SER A O 1
ATOM 691 N N . MET A 1 90 ? 2.055 -7.476 -3.494 1.00 91.81 90 MET A N 1
ATOM 692 C CA . MET A 1 90 ? 1.709 -6.448 -4.470 1.00 91.81 90 MET A CA 1
ATOM 693 C C . MET A 1 90 ? 2.376 -5.111 -4.130 1.00 91.81 90 MET A C 1
ATOM 695 O O . MET A 1 90 ? 2.565 -4.759 -2.960 1.00 91.81 90 MET A O 1
ATOM 699 N N . ILE A 1 91 ? 2.682 -4.332 -5.167 1.00 92.38 91 ILE A N 1
ATOM 700 C CA . ILE A 1 91 ? 3.077 -2.930 -5.037 1.00 92.38 91 ILE A CA 1
ATOM 701 C C . ILE A 1 91 ? 2.235 -2.063 -5.971 1.00 92.38 91 ILE A C 1
ATOM 703 O O . ILE A 1 91 ? 1.856 -2.502 -7.054 1.00 92.38 91 ILE A O 1
ATOM 707 N N . LEU A 1 92 ? 1.982 -0.825 -5.559 1.00 92.25 92 LEU A N 1
ATOM 708 C CA . LEU A 1 92 ? 1.415 0.219 -6.405 1.00 92.25 92 LEU A CA 1
ATOM 709 C C . LEU A 1 92 ? 2.499 1.241 -6.724 1.00 92.25 92 LEU A C 1
ATOM 711 O O . LEU A 1 92 ? 3.258 1.663 -5.850 1.00 92.25 92 LEU A O 1
ATOM 715 N N . LEU A 1 93 ? 2.560 1.647 -7.985 1.00 90.12 93 LEU A N 1
ATOM 716 C CA . LEU A 1 93 ? 3.540 2.598 -8.485 1.00 90.12 93 LEU A CA 1
ATOM 717 C C . LEU A 1 93 ? 2.794 3.808 -9.043 1.00 90.12 93 LEU A C 1
ATOM 719 O O . LEU A 1 93 ? 2.156 3.723 -10.090 1.00 90.12 93 LEU A O 1
ATOM 723 N N . ARG A 1 94 ? 2.869 4.943 -8.343 1.00 87.31 94 ARG A N 1
ATOM 724 C CA . ARG A 1 94 ? 2.301 6.200 -8.840 1.00 87.31 94 ARG A CA 1
ATOM 725 C C . ARG A 1 94 ? 3.270 6.856 -9.806 1.00 87.31 94 ARG A C 1
ATOM 727 O O . ARG A 1 94 ? 4.316 7.342 -9.374 1.00 87.31 94 ARG A O 1
ATOM 734 N N . LYS A 1 95 ? 2.885 6.907 -11.080 1.00 83.81 95 LYS A N 1
ATOM 735 C CA . LYS A 1 95 ? 3.575 7.674 -12.120 1.00 83.81 95 LYS A CA 1
ATOM 736 C C . LYS A 1 95 ? 3.246 9.151 -11.956 1.00 83.81 95 LYS A C 1
ATOM 738 O O . LYS A 1 95 ? 2.077 9.523 -11.971 1.00 83.81 95 LYS A O 1
ATOM 743 N N . THR A 1 96 ? 4.263 9.990 -11.811 1.00 71.81 96 THR A N 1
ATOM 744 C CA . THR A 1 96 ? 4.107 11.424 -12.058 1.00 71.81 96 THR A CA 1
ATOM 745 C C . THR A 1 96 ? 4.265 11.620 -13.556 1.00 71.81 96 THR A C 1
ATOM 747 O O . THR A 1 96 ? 5.380 11.618 -14.072 1.00 71.81 96 THR A O 1
ATOM 750 N N . THR A 1 97 ? 3.158 11.714 -14.286 1.00 63.78 97 THR A N 1
ATOM 751 C CA . THR A 1 97 ? 3.218 12.261 -15.640 1.00 63.78 97 THR A CA 1
ATOM 752 C C . THR A 1 97 ? 3.635 13.714 -15.498 1.00 63.78 97 THR A C 1
ATOM 754 O O . THR A 1 97 ? 2.899 14.504 -14.908 1.00 63.78 97 THR A O 1
ATOM 757 N N . THR A 1 98 ? 4.807 14.070 -16.019 1.00 54.28 98 THR A N 1
ATOM 758 C CA . THR A 1 98 ? 5.157 15.462 -16.318 1.00 54.28 98 THR A CA 1
ATOM 759 C C . THR A 1 98 ? 4.238 15.931 -17.449 1.00 54.28 98 THR A C 1
ATOM 761 O O . THR A 1 98 ? 4.651 16.074 -18.592 1.00 54.28 98 THR A O 1
ATOM 764 N N . ALA A 1 99 ? 2.947 16.069 -17.158 1.00 48.66 99 ALA A N 1
ATOM 765 C CA . ALA A 1 99 ? 2.040 16.854 -17.965 1.00 48.66 99 ALA A CA 1
ATOM 766 C C . ALA A 1 99 ? 2.321 18.306 -17.581 1.00 48.66 99 ALA A C 1
ATOM 768 O O . ALA A 1 99 ? 2.279 18.658 -16.399 1.00 48.66 99 ALA A O 1
ATOM 769 N N . ALA A 1 100 ? 2.708 19.103 -18.574 1.00 45.81 100 ALA A N 1
ATOM 770 C CA . ALA A 1 100 ? 2.942 20.526 -18.434 1.00 45.81 100 ALA A CA 1
ATOM 771 C C . ALA A 1 100 ? 1.810 21.192 -17.637 1.00 45.81 100 ALA A C 1
ATOM 773 O O . ALA A 1 100 ? 0.637 20.848 -17.775 1.00 45.81 100 ALA A O 1
ATOM 774 N N . ALA A 1 101 ? 2.199 22.136 -16.788 1.00 51.78 101 ALA A N 1
ATOM 775 C CA . ALA A 1 101 ? 1.305 22.963 -16.007 1.00 51.78 101 ALA A CA 1
ATOM 776 C C . ALA A 1 101 ? 0.221 23.602 -16.891 1.00 51.78 101 ALA A C 1
ATOM 778 O O . ALA A 1 101 ? 0.494 24.512 -17.666 1.00 51.78 101 ALA A O 1
ATOM 779 N N . SER A 1 102 ? -1.022 23.165 -16.726 1.00 47.59 102 SER A N 1
ATOM 780 C CA . SER A 1 102 ? -2.196 23.926 -17.142 1.00 47.59 102 SER A CA 1
ATOM 781 C C . SER A 1 102 ? -3.329 23.675 -16.150 1.00 47.59 102 SER A C 1
ATOM 783 O O . SER A 1 102 ? -4.286 22.960 -16.438 1.00 47.59 102 SER A O 1
ATOM 785 N N . SER A 1 103 ? -3.200 24.259 -14.957 1.00 49.78 103 SER A N 1
ATOM 786 C CA . SER A 1 103 ? -4.357 24.541 -14.106 1.00 49.78 103 SER A CA 1
ATOM 787 C C . SER A 1 103 ? -4.717 26.019 -14.280 1.00 49.78 103 SER A C 1
ATOM 789 O O . SER A 1 103 ? -3.866 26.865 -13.991 1.00 49.78 103 SER A O 1
ATOM 791 N N . PRO A 1 104 ? -5.935 26.363 -14.737 1.00 45.75 104 PRO A N 1
ATOM 792 C CA . PRO A 1 104 ? -6.417 27.734 -14.690 1.00 45.75 104 PRO A CA 1
ATOM 793 C C . PRO A 1 104 ? -6.563 28.161 -13.225 1.00 45.75 104 PRO A C 1
ATOM 795 O O . PRO A 1 104 ? -7.168 27.471 -12.404 1.00 45.75 104 PRO A O 1
ATOM 798 N N . VAL A 1 105 ? -5.967 29.305 -12.902 1.00 45.50 105 VAL A N 1
ATOM 799 C CA . VAL A 1 105 ? -6.089 29.978 -11.611 1.00 45.50 105 VAL A CA 1
ATOM 800 C C . VAL A 1 105 ? -7.543 30.427 -11.442 1.00 45.50 105 VAL A C 1
ATOM 802 O O . VAL A 1 105 ? -7.974 31.406 -12.045 1.00 45.50 105 VAL A O 1
ATOM 805 N N . ALA A 1 106 ? -8.307 29.714 -10.616 1.00 47.53 106 ALA A N 1
ATOM 806 C CA . ALA A 1 106 ? -9.547 30.233 -10.055 1.00 47.53 106 ALA A CA 1
ATOM 807 C C . ALA A 1 106 ? -9.186 31.164 -8.887 1.00 47.53 106 ALA A C 1
ATOM 809 O O . ALA A 1 106 ? -8.982 30.733 -7.753 1.00 47.53 106 ALA A O 1
ATOM 810 N N . THR A 1 107 ? -9.042 32.451 -9.196 1.00 42.50 107 THR A N 1
ATOM 811 C CA . THR A 1 107 ? -8.846 33.528 -8.225 1.00 42.50 107 THR A CA 1
ATOM 812 C C . THR A 1 107 ? -10.149 33.756 -7.458 1.00 42.50 107 THR A C 1
ATOM 814 O O . THR A 1 107 ? -11.070 34.389 -7.967 1.00 42.50 107 THR A O 1
ATOM 817 N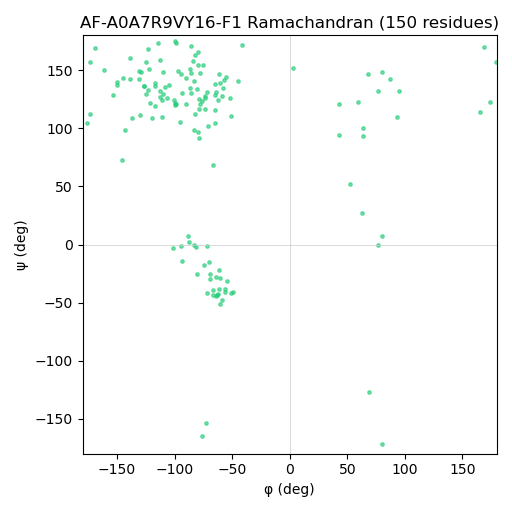 N . SER A 1 108 ? -10.247 33.262 -6.223 1.00 46.19 108 SER A N 1
ATOM 818 C CA . SER A 1 108 ? -11.265 33.737 -5.279 1.00 46.19 108 SER A CA 1
ATOM 819 C C . SER A 1 108 ? -10.814 35.081 -4.679 1.00 46.19 108 SER A C 1
ATOM 821 O O . SER A 1 108 ? -9.705 35.154 -4.144 1.00 46.19 108 SER A O 1
ATOM 823 N N . PRO A 1 109 ? -11.620 36.158 -4.764 1.00 52.81 109 PRO A N 1
ATOM 824 C CA . PRO A 1 109 ? -11.248 37.463 -4.231 1.00 52.81 109 PRO A CA 1
ATOM 825 C C . PRO A 1 109 ? -11.308 37.500 -2.698 1.00 52.81 109 PRO A C 1
ATOM 827 O O . PRO A 1 109 ? -12.314 37.176 -2.071 1.00 52.81 109 PRO A O 1
ATOM 830 N N . SER A 1 110 ? -10.192 37.939 -2.118 1.00 41.25 110 SER A N 1
ATOM 831 C CA . SER A 1 110 ? -9.971 38.200 -0.698 1.00 41.25 110 SER A CA 1
ATOM 832 C C . SER A 1 110 ? -10.683 39.486 -0.260 1.00 41.25 110 SER A C 1
ATOM 834 O O . SER A 1 110 ? -10.321 40.580 -0.696 1.00 41.25 110 SER A O 1
ATOM 836 N N . SER A 1 111 ? -11.653 39.386 0.649 1.00 49.56 111 SER A N 1
ATOM 837 C CA . SER A 1 111 ? -12.257 40.537 1.329 1.00 49.56 111 SER A CA 1
ATOM 838 C C . SER A 1 111 ? -11.354 41.047 2.461 1.00 49.56 111 SER A C 1
ATOM 840 O O . SER A 1 111 ? -11.092 40.351 3.440 1.00 49.56 111 SER A O 1
ATOM 842 N N . LYS A 1 112 ? -10.882 42.290 2.301 1.00 49.66 112 LYS A N 1
ATOM 843 C CA . LYS A 1 112 ? -10.240 43.147 3.311 1.00 49.66 112 LYS A CA 1
ATOM 844 C C . LYS A 1 112 ? -11.163 43.377 4.512 1.00 49.66 112 LYS A C 1
ATOM 846 O O . LYS A 1 112 ? -12.272 43.865 4.317 1.00 49.66 112 LYS A O 1
ATOM 851 N N . THR A 1 113 ? -10.655 43.256 5.739 1.00 40.97 113 THR A N 1
ATOM 852 C CA . THR A 1 113 ? -11.020 44.188 6.826 1.00 40.97 113 THR A CA 1
ATOM 853 C C . THR A 1 113 ? -9.861 44.337 7.815 1.00 40.97 113 THR A C 1
ATOM 855 O O . THR A 1 113 ? -9.116 43.399 8.078 1.00 40.97 113 THR A O 1
ATOM 858 N N . ALA A 1 114 ? -9.668 45.575 8.256 1.00 46.59 114 ALA A N 1
ATOM 859 C CA . ALA A 1 114 ? -8.502 46.123 8.927 1.00 46.59 114 ALA A CA 1
ATOM 860 C C . ALA A 1 114 ? -8.403 45.794 10.426 1.00 46.59 114 ALA A C 1
ATOM 862 O O . ALA A 1 114 ? -9.418 45.698 11.105 1.00 46.59 114 ALA A O 1
ATOM 863 N N . ALA A 1 115 ? -7.176 45.797 10.956 1.00 44.66 115 ALA A N 1
ATOM 864 C CA . ALA A 1 115 ? -6.891 46.285 12.306 1.00 44.66 115 ALA A CA 1
ATOM 865 C C . ALA A 1 115 ? -5.432 46.772 12.397 1.00 44.66 115 ALA A C 1
ATOM 867 O O . ALA A 1 115 ? -4.498 46.087 11.984 1.00 44.66 115 ALA A O 1
ATOM 868 N N . LYS A 1 116 ? -5.268 47.995 12.905 1.00 42.56 116 LYS A N 1
ATOM 869 C CA . LYS A 1 116 ? -4.023 48.748 13.113 1.00 42.56 116 LYS A CA 1
ATOM 870 C C . LYS A 1 116 ? -3.792 48.902 14.624 1.00 42.56 116 LYS A C 1
ATOM 872 O O . LYS A 1 116 ? -4.764 48.934 15.371 1.00 42.56 116 LYS A O 1
ATOM 877 N N . SER A 1 117 ? -2.531 49.157 14.997 1.00 42.50 117 SER A N 1
ATOM 878 C CA . SER A 1 117 ? -2.006 49.695 16.280 1.00 42.50 117 SER A CA 1
ATOM 879 C C . SER A 1 117 ? -1.584 48.634 17.317 1.00 42.50 117 SER A C 1
ATOM 881 O O . SER A 1 117 ? -2.366 47.767 17.676 1.00 42.50 117 SER A O 1
ATOM 883 N N . SER A 1 118 ? -0.274 48.487 17.584 1.00 44.88 118 SER A N 1
ATOM 884 C CA . SER A 1 118 ? 0.602 49.243 18.528 1.00 44.88 118 SER A CA 1
ATOM 885 C C . SER A 1 118 ? 0.685 48.484 19.864 1.00 44.88 118 SER A C 1
ATOM 887 O O . SER A 1 118 ? -0.356 48.083 20.355 1.00 44.88 118 SER A O 1
ATOM 889 N N . SER A 1 119 ? 1.812 48.211 20.521 1.00 44.56 119 SER A N 1
ATOM 890 C CA . SER A 1 119 ? 3.008 49.021 20.781 1.00 44.56 119 SER A CA 1
ATOM 891 C C . SER A 1 119 ? 4.151 48.141 21.356 1.00 44.56 119 SER A C 1
ATOM 893 O O . SER A 1 119 ? 3.956 46.975 21.683 1.00 44.56 119 SER A O 1
ATOM 895 N N . SER A 1 120 ? 5.348 48.732 21.414 1.00 51.97 120 SER A N 1
ATOM 896 C CA . SER A 1 120 ? 6.709 48.183 21.584 1.00 51.97 120 SER A CA 1
ATOM 897 C C . SER A 1 120 ? 7.099 47.655 23.007 1.00 51.97 120 SER A C 1
ATOM 899 O O . SER A 1 120 ? 6.238 47.190 23.741 1.00 51.97 120 SER A O 1
ATOM 901 N N . PRO A 1 121 ? 8.392 47.636 23.421 1.00 55.41 121 PRO A N 1
ATOM 902 C CA . PRO A 1 121 ? 9.275 46.462 23.506 1.00 55.41 121 PRO A CA 1
ATOM 903 C C . PRO A 1 121 ? 9.700 46.101 24.957 1.00 55.41 121 PRO A C 1
ATOM 905 O O . PRO A 1 121 ? 9.473 46.867 25.889 1.00 55.41 121 PRO A O 1
ATOM 908 N N . LYS A 1 122 ? 10.402 44.973 25.170 1.00 46.94 122 LYS A N 1
ATOM 909 C CA . LYS A 1 122 ? 11.145 44.710 26.426 1.00 46.94 122 LYS A CA 1
ATOM 910 C C . LYS A 1 122 ? 12.628 44.383 26.166 1.00 46.94 122 LYS A C 1
ATOM 912 O O . LYS A 1 122 ? 12.898 43.511 25.341 1.00 46.94 122 LYS A O 1
ATOM 917 N N . PRO A 1 123 ? 13.575 45.051 26.857 1.00 51.66 123 PRO A N 1
ATOM 918 C CA . PRO A 1 123 ? 15.009 44.796 26.750 1.00 51.66 123 PRO A CA 1
ATOM 919 C C . PRO A 1 123 ? 15.535 43.742 27.752 1.00 51.66 123 PRO A C 1
ATOM 921 O O . PRO A 1 123 ? 15.085 43.673 28.889 1.00 51.66 123 PRO A O 1
ATOM 924 N N . VAL A 1 124 ? 16.503 42.953 27.263 1.00 51.69 124 VAL A N 1
ATOM 925 C CA . VAL A 1 124 ? 17.814 42.553 27.837 1.00 51.69 124 VAL A CA 1
ATOM 926 C C . VAL A 1 124 ? 17.921 42.154 29.327 1.00 51.69 124 VAL A C 1
ATOM 928 O O . VAL A 1 124 ? 17.760 43.001 30.194 1.00 51.69 124 VAL A O 1
ATOM 931 N N . ALA A 1 125 ? 18.370 40.912 29.601 1.00 50.78 125 ALA A N 1
ATOM 932 C CA . ALA A 1 125 ? 19.551 40.586 30.439 1.00 50.78 125 ALA A CA 1
ATOM 933 C C . ALA A 1 125 ? 19.712 39.06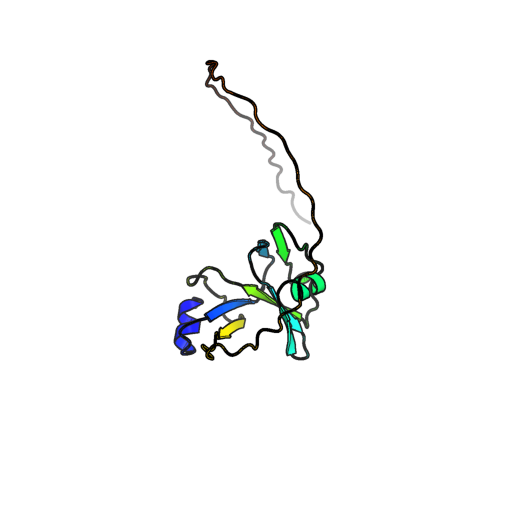3 30.694 1.00 50.78 125 ALA A C 1
ATOM 935 O O . ALA A 1 125 ? 18.833 38.406 31.244 1.00 50.78 125 ALA A O 1
ATOM 936 N N . SER A 1 126 ? 20.872 38.521 30.309 1.00 44.72 126 SER A N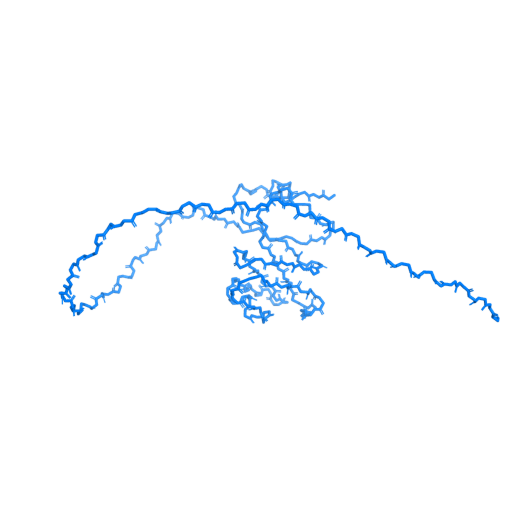 1
ATOM 937 C CA . SER A 1 126 ? 21.475 37.238 30.740 1.00 44.72 126 SER A CA 1
ATOM 938 C C . SER A 1 126 ? 22.077 37.380 32.165 1.00 44.72 126 SER A C 1
ATOM 940 O O . SER A 1 126 ? 21.958 38.458 32.741 1.00 44.72 126 SER A O 1
ATOM 942 N N . PRO A 1 127 ? 22.946 36.482 32.686 1.00 59.62 127 PRO A N 1
ATOM 943 C CA . PRO A 1 127 ? 23.000 35.012 32.754 1.00 59.62 127 PRO A CA 1
ATOM 944 C C . PRO A 1 127 ? 23.094 34.519 34.231 1.00 59.62 127 PRO A C 1
ATOM 946 O O . PRO A 1 127 ? 23.445 35.285 35.122 1.00 59.62 127 PRO A O 1
ATOM 949 N N . THR A 1 128 ? 22.919 33.226 34.531 1.00 50.56 128 THR A N 1
ATOM 950 C CA . THR A 1 128 ? 23.488 32.640 35.772 1.00 50.56 128 THR A CA 1
ATOM 951 C C . THR A 1 128 ? 23.842 31.162 35.612 1.00 50.56 128 THR A C 1
ATOM 953 O O . THR A 1 128 ? 23.148 30.386 34.964 1.00 50.56 128 THR A O 1
ATOM 956 N N . LYS A 1 129 ? 25.015 30.832 36.157 1.00 43.94 129 LYS A N 1
ATOM 957 C CA . LYS A 1 129 ? 25.762 29.572 36.071 1.00 43.94 129 LYS A CA 1
ATOM 958 C C . LYS A 1 129 ? 25.318 28.542 37.126 1.00 43.94 129 LYS A C 1
ATOM 960 O O . LYS A 1 129 ? 24.778 28.932 38.153 1.00 43.94 129 LYS A O 1
ATOM 965 N N . LYS A 1 130 ? 25.850 27.317 36.943 1.00 39.72 130 LYS A N 1
ATOM 966 C CA . LYS A 1 130 ? 26.123 26.242 37.932 1.00 39.72 130 LYS A CA 1
ATOM 967 C C . LYS A 1 130 ? 24.867 25.471 38.378 1.00 39.72 130 LYS A C 1
ATOM 969 O O . LYS A 1 130 ? 23.852 26.072 38.668 1.00 39.72 130 LYS A O 1
ATOM 974 N N . VAL A 1 131 ? 24.850 24.138 38.410 1.00 46.38 131 VAL A N 1
ATOM 975 C CA . VAL A 1 131 ? 25.789 23.216 39.075 1.00 46.38 131 VAL A CA 1
ATOM 976 C C . VAL A 1 131 ? 25.679 21.788 38.489 1.00 46.38 131 VAL A C 1
ATOM 978 O O . VAL A 1 131 ? 24.620 21.400 38.011 1.00 46.38 131 VAL A O 1
ATOM 981 N N . SER A 1 132 ? 26.813 21.070 38.521 1.00 41.19 132 SER A N 1
ATOM 982 C CA . SER A 1 132 ? 27.049 19.627 38.792 1.00 41.19 132 SER A CA 1
ATOM 983 C C . SER A 1 132 ? 25.830 18.706 39.035 1.00 41.19 132 SER A C 1
ATOM 985 O O . SER A 1 132 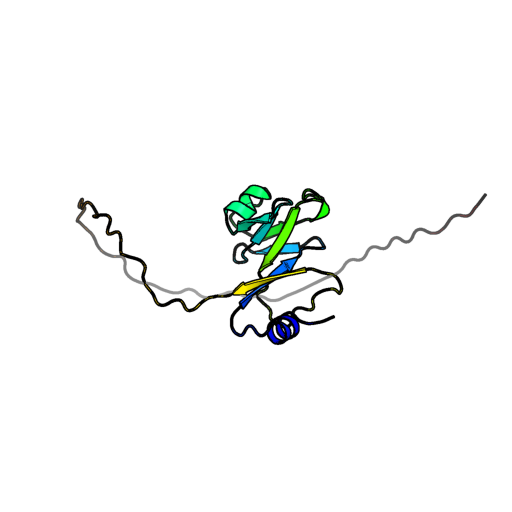? 24.843 19.132 39.607 1.00 41.19 132 SER A O 1
ATOM 987 N N . SER A 1 133 ? 25.827 17.401 38.747 1.00 43.38 133 SER A N 1
ATOM 988 C CA . SER A 1 133 ? 26.907 16.406 38.801 1.00 43.38 133 SER A CA 1
ATOM 989 C C . SER A 1 133 ? 26.427 15.070 38.219 1.00 43.38 133 SER A C 1
ATOM 991 O O . SER A 1 133 ? 25.244 14.752 38.202 1.00 43.38 133 SER A O 1
ATOM 993 N N . SER A 1 134 ? 27.426 14.307 37.801 1.00 38.00 134 SER A N 1
ATOM 994 C CA . SER A 1 134 ? 27.521 12.874 37.526 1.00 38.00 134 SER A CA 1
ATOM 995 C C . SER A 1 134 ? 26.834 11.898 38.496 1.00 38.00 134 SER A C 1
ATOM 997 O O . SER A 1 134 ? 26.551 12.238 39.641 1.00 38.00 134 SER A O 1
ATOM 999 N N . SER A 1 135 ? 26.837 10.629 38.050 1.00 40.56 135 SER A N 1
ATOM 1000 C CA . SER A 1 135 ? 26.707 9.361 38.799 1.00 40.56 135 SER A CA 1
ATOM 1001 C C . SER A 1 135 ? 25.266 8.894 39.025 1.00 40.56 135 SER A C 1
ATOM 1003 O O . SER A 1 135 ? 24.394 9.703 39.288 1.00 40.56 135 SER A O 1
ATOM 1005 N N . SER A 1 136 ? 24.888 7.620 38.988 1.00 39.50 136 SER A N 1
ATOM 1006 C CA . SER A 1 136 ? 25.391 6.318 38.515 1.00 39.50 136 SER A CA 1
ATOM 1007 C C . SER A 1 136 ? 24.421 5.291 39.129 1.00 39.50 136 SER A C 1
ATOM 1009 O O . SER A 1 136 ? 23.705 5.640 40.066 1.00 39.50 136 SER A O 1
ATOM 1011 N N . SER A 1 137 ? 24.511 4.026 38.705 1.00 42.06 137 SER A N 1
ATOM 1012 C CA . SER A 1 137 ? 24.028 2.826 39.424 1.00 42.06 137 SER A CA 1
ATOM 1013 C C . SER A 1 137 ? 22.519 2.526 39.330 1.00 42.06 137 SER A C 1
ATOM 1015 O O . SER A 1 137 ? 21.709 3.436 39.241 1.00 42.06 137 SER A O 1
ATOM 1017 N N . SER A 1 138 ? 22.025 1.288 39.357 1.00 43.25 138 SER A N 1
ATOM 1018 C CA . SER A 1 138 ? 22.534 -0.065 39.079 1.00 43.25 138 SER A CA 1
ATOM 1019 C C . SER A 1 138 ? 21.373 -1.041 39.359 1.00 43.25 138 SER A C 1
ATOM 1021 O O . SER A 1 138 ? 20.505 -0.743 40.170 1.00 43.25 138 SER A O 1
ATOM 1023 N N . SER A 1 139 ? 21.436 -2.232 38.750 1.00 42.38 139 SER A N 1
ATOM 1024 C CA . SER A 1 139 ? 21.047 -3.547 39.313 1.00 42.38 139 SER A CA 1
ATOM 1025 C C . SER A 1 139 ? 19.616 -3.830 39.815 1.00 42.38 139 SER A C 1
ATOM 1027 O O . SER A 1 139 ? 19.173 -3.273 40.813 1.00 42.38 139 SER A O 1
ATOM 1029 N N . SER A 1 140 ? 18.985 -4.861 39.234 1.00 51.09 140 SER A N 1
ATOM 1030 C CA . SER A 1 140 ? 18.470 -6.096 39.898 1.00 51.09 140 SER A CA 1
ATOM 1031 C C . SER A 1 140 ? 17.508 -6.817 38.926 1.00 51.09 140 SER A C 1
ATOM 1033 O O . SER A 1 140 ? 16.603 -6.199 38.384 1.00 51.09 140 SER A O 1
ATOM 1035 N N . SER A 1 141 ? 17.766 -8.020 38.400 1.00 49.66 141 SER A N 1
ATOM 1036 C CA . SER A 1 141 ? 17.828 -9.367 39.004 1.00 49.66 141 SER A CA 1
ATOM 1037 C C . SER A 1 141 ? 16.503 -9.879 39.595 1.00 49.66 141 SER A C 1
ATOM 1039 O O . SER A 1 141 ? 16.160 -9.558 40.727 1.00 49.66 141 SER A O 1
ATOM 1041 N N . SER A 1 142 ? 15.806 -10.743 38.851 1.00 57.09 142 SER A N 1
ATOM 1042 C CA . SER A 1 142 ? 15.000 -11.891 39.332 1.00 57.09 142 SER A CA 1
ATOM 1043 C C . SER A 1 142 ? 14.538 -12.665 38.080 1.00 57.09 142 SER A C 1
ATOM 1045 O O . SER A 1 142 ? 13.948 -12.076 37.185 1.00 57.09 142 SER A O 1
ATOM 1047 N N . SER A 1 143 ? 14.965 -13.892 37.763 1.00 52.19 143 SER A N 1
ATOM 1048 C CA . SER A 1 143 ? 14.997 -15.179 38.485 1.00 52.19 143 SER A CA 1
ATOM 1049 C C . SER A 1 143 ? 13.617 -15.741 38.835 1.00 52.19 143 SER A C 1
ATOM 1051 O O . SER A 1 143 ? 13.093 -15.451 39.900 1.00 52.19 143 SER A O 1
ATOM 1053 N N 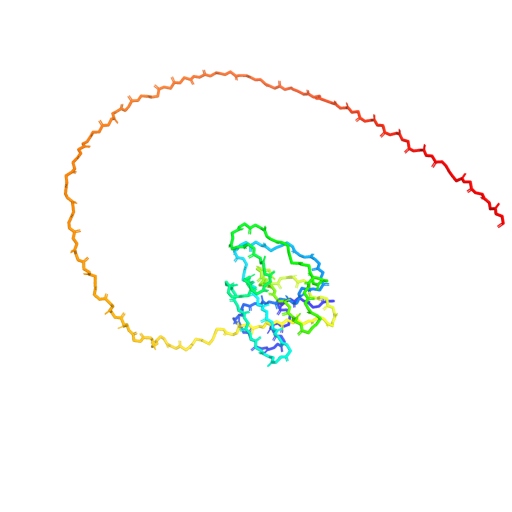. ALA A 1 144 ? 13.096 -16.596 37.947 1.00 60.38 144 ALA A N 1
ATOM 1054 C CA . ALA A 1 144 ? 12.277 -17.800 38.196 1.00 60.38 144 ALA A CA 1
ATOM 1055 C C . ALA A 1 144 ? 12.044 -18.429 36.803 1.00 60.38 144 ALA A C 1
ATOM 1057 O O . ALA A 1 144 ? 11.406 -17.810 35.963 1.00 60.38 144 ALA A O 1
ATOM 1058 N N . LYS A 1 145 ? 12.665 -19.523 36.340 1.00 57.53 145 LYS A N 1
ATOM 1059 C CA . LYS A 1 145 ? 12.835 -20.890 36.860 1.00 57.53 145 LYS A CA 1
ATOM 1060 C C . LYS A 1 145 ? 11.555 -21.473 37.467 1.00 57.53 145 LYS A C 1
ATOM 1062 O O . LYS A 1 145 ? 11.312 -21.332 38.657 1.00 57.53 145 LYS A O 1
ATOM 1067 N N . THR A 1 146 ? 10.805 -22.214 36.654 1.00 60.78 146 THR A N 1
ATOM 1068 C CA . THR A 1 146 ? 10.017 -23.363 37.122 1.00 60.78 146 THR A CA 1
ATOM 1069 C C . THR A 1 146 ? 9.989 -24.461 36.046 1.00 60.78 146 THR A C 1
ATOM 1071 O O . THR A 1 146 ? 10.045 -24.140 34.857 1.00 60.78 146 THR A O 1
ATOM 1074 N N . PRO A 1 147 ? 10.025 -25.744 36.456 1.00 66.38 147 PRO A N 1
ATOM 1075 C CA . PRO A 1 147 ? 10.372 -26.889 35.621 1.00 66.38 147 PRO A CA 1
ATOM 1076 C C . PRO A 1 147 ? 9.153 -27.653 35.080 1.00 66.38 147 PRO A C 1
ATOM 1078 O O . PRO A 1 147 ? 8.010 -27.412 35.456 1.00 66.38 147 PRO A O 1
ATOM 1081 N N . ALA A 1 148 ? 9.459 -28.612 34.209 1.00 66.88 148 ALA A N 1
ATOM 1082 C CA . ALA A 1 148 ? 8.569 -29.628 33.668 1.00 66.88 148 ALA A CA 1
ATOM 1083 C C . ALA A 1 148 ? 7.965 -30.570 34.731 1.00 66.88 148 ALA A C 1
ATOM 1085 O O . ALA A 1 148 ? 8.661 -30.984 35.656 1.00 66.88 148 ALA A O 1
ATOM 1086 N N . SER A 1 149 ? 6.728 -31.007 34.475 1.00 62.16 149 SER A N 1
ATOM 1087 C CA . SER A 1 149 ? 6.076 -32.210 35.028 1.00 62.16 149 SER A CA 1
ATOM 1088 C C . SER A 1 149 ? 5.223 -32.801 33.890 1.00 62.16 149 SER A C 1
ATOM 1090 O O . SER A 1 149 ? 4.330 -32.113 33.411 1.00 62.16 149 SER A O 1
ATOM 1092 N N . LYS A 1 150 ? 5.703 -33.821 33.161 1.00 62.78 150 LYS A N 1
ATOM 1093 C CA . LYS A 1 150 ? 5.494 -35.289 33.290 1.00 62.78 150 LYS A CA 1
ATOM 1094 C C . LYS A 1 150 ? 4.059 -35.797 32.970 1.00 62.78 150 LYS A C 1
ATOM 1096 O O . LYS A 1 150 ? 3.105 -35.068 33.201 1.00 62.78 150 LYS A O 1
ATOM 1101 N N . PRO A 1 151 ? 3.934 -37.022 32.410 1.00 72.75 151 PRO A N 1
ATOM 1102 C CA . PRO A 1 151 ? 2.841 -37.458 31.538 1.00 72.75 151 PRO A CA 1
ATOM 1103 C C . PRO A 1 151 ? 1.766 -38.286 32.259 1.00 72.75 151 PRO A C 1
ATOM 1105 O O . PRO A 1 151 ? 1.961 -38.701 33.403 1.00 72.75 151 PRO A O 1
ATOM 1108 N N . ALA A 1 152 ? 0.706 -38.603 31.516 1.00 65.81 152 ALA A N 1
ATOM 1109 C CA . ALA A 1 152 ? -0.068 -39.836 31.637 1.00 65.81 152 ALA A CA 1
ATOM 1110 C C . ALA A 1 152 ? -0.139 -40.490 30.251 1.00 65.81 152 ALA A C 1
ATOM 1112 O O . ALA A 1 152 ? -0.228 -39.719 29.265 1.00 65.81 152 ALA A O 1
#

Radius of gyration: 27.31 Å; Cα contacts (8 Å, |Δi|>4): 164; chains: 1; bounding box: 42×90×58 Å

Mean predicted aligned error: 16.47 Å

pLDDT: mean 76.13, std 21.12, range [38.0, 97.5]

Secondary structure (DSSP, 8-state):
--BHHHHHHHTT-SSEEEEEE--S-EEE-TTS-EEEE-TT--EEESHHHHHHTT--SSS-EEE-GGGS-TT-EEEEE-S-TTPBPPTT--EEEEE------------PPPPP----------------------------------------

Foldseek 3Di:
DDFLLRVCVVVVADDWFKWWWCPAKDKDALPKKKWKQALVRDIDIRPRRCVVQVHDNHGIDIDGVVSPPPRMTMIITDPDRRDDHDPPTDMDIDHDPPPDDDDPDPDDDDDDDDDDDDDDDDDDDDDDDDDDDDDDDDDDDDDDDDDDDDDD

Sequence (152 aa):
SKTIRDIALAANVAYLTPYYLVVKKENVSEKKDVVVVTDNGTFHQGKPARDFLGLKSKGKTSIDPKKVADDVKVFVQSTSHNRKIPKGSMILLRKTTTAAASSPVATSPSSKTAAKSSSSPKPVASPTKKVSSSSSSSSSSSSAKT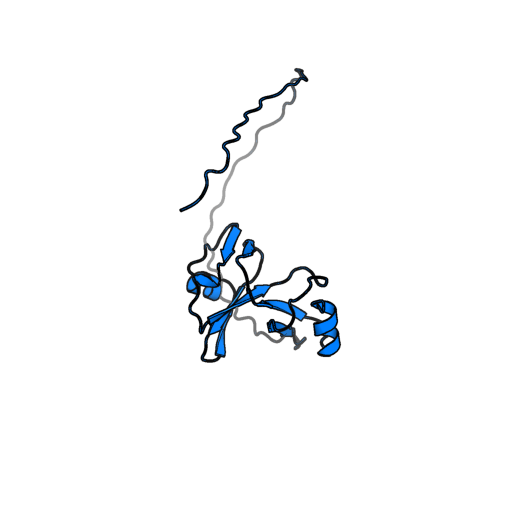PASKPA

Nearest PDB structures (foldseek):
  9fmt-assembly1_C  TM=2.001E-01  e=9.664E-01  Escherichia coli
  6yg8-assembly1_D  TM=1.855E-01  e=7.566E-01  Escherichia coli

Organism: NCBI:txid2749911